Protein AF-A0A420NSV6-F1 (afdb_monomer_lite)

Structure (mmCIF, N/CA/C/O backbone):
data_AF-A0A420NSV6-F1
#
_entry.id   AF-A0A420NSV6-F1
#
loop_
_atom_site.group_PDB
_atom_site.id
_atom_site.type_symbol
_atom_site.label_atom_id
_atom_site.label_alt_id
_atom_site.label_comp_id
_atom_site.label_asym_id
_atom_site.label_entity_id
_atom_site.label_seq_id
_atom_site.pdbx_PDB_ins_code
_atom_site.Cartn_x
_atom_site.Cartn_y
_atom_site.Cartn_z
_atom_site.occupancy
_atom_site.B_iso_or_equiv
_atom_site.auth_seq_id
_atom_site.auth_comp_id
_atom_site.auth_asym_id
_atom_site.auth_atom_id
_atom_site.pdbx_PDB_model_num
ATOM 1 N N . MET A 1 1 ? -1.826 19.931 16.696 1.00 41.53 1 MET A N 1
ATOM 2 C CA . MET A 1 1 ? -0.930 18.861 16.214 1.00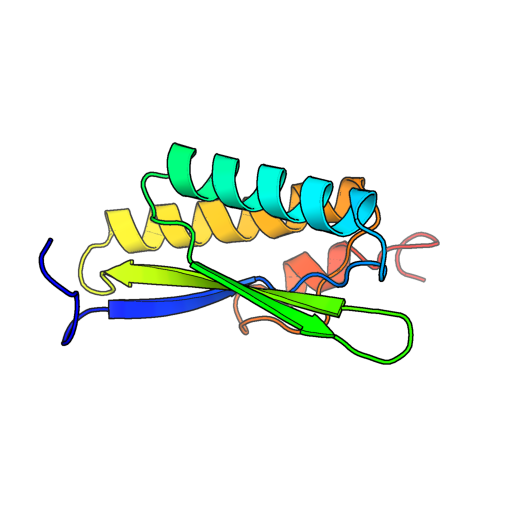 41.53 1 MET A CA 1
ATOM 3 C C . MET A 1 1 ? -0.369 18.138 17.433 1.00 41.53 1 MET A C 1
ATOM 5 O O . MET A 1 1 ? 0.708 18.466 17.910 1.00 41.53 1 MET A O 1
ATOM 9 N N . GLY A 1 2 ? -1.189 17.282 18.049 1.00 44.56 2 GLY A N 1
ATOM 10 C CA . GLY A 1 2 ? -0.811 16.526 19.243 1.00 44.56 2 GLY A CA 1
ATOM 11 C C . GLY A 1 2 ? -0.264 15.184 18.797 1.00 44.56 2 GLY A C 1
ATOM 12 O O . GLY A 1 2 ? -1.002 14.384 18.234 1.00 44.56 2 GLY A O 1
ATOM 13 N N . ILE A 1 3 ? 1.033 14.973 18.981 1.00 49.28 3 ILE A N 1
ATOM 14 C CA . ILE A 1 3 ? 1.672 13.695 18.687 1.00 49.28 3 ILE A CA 1
ATOM 15 C C . ILE A 1 3 ? 1.016 12.644 19.589 1.00 49.28 3 ILE A C 1
ATOM 17 O O . ILE A 1 3 ? 0.998 12.795 20.810 1.00 49.28 3 ILE A O 1
ATOM 21 N N . LEU A 1 4 ? 0.489 11.592 18.963 1.00 54.56 4 LEU A N 1
ATOM 22 C CA . LEU A 1 4 ? -0.123 10.379 19.522 1.00 54.56 4 LEU A CA 1
ATOM 23 C C . LEU A 1 4 ? 0.830 9.554 20.424 1.00 54.56 4 LEU A C 1
ATOM 25 O O . LEU A 1 4 ? 0.748 8.333 20.449 1.00 54.56 4 LEU A O 1
ATOM 29 N N . ALA A 1 5 ? 1.774 10.164 21.143 1.00 58.56 5 ALA A N 1
ATOM 30 C CA . ALA A 1 5 ? 2.967 9.485 21.655 1.00 58.56 5 ALA A CA 1
ATOM 31 C C . ALA A 1 5 ? 2.697 8.293 22.603 1.00 58.56 5 ALA A C 1
ATOM 33 O O . ALA A 1 5 ? 3.545 7.412 22.694 1.00 58.56 5 ALA A O 1
ATOM 34 N N . SER A 1 6 ? 1.541 8.219 23.278 1.00 68.88 6 SER A N 1
ATOM 35 C CA . SER A 1 6 ? 1.175 7.084 24.150 1.00 68.88 6 SER A CA 1
ATOM 36 C C . SER A 1 6 ? 0.101 6.137 23.583 1.00 68.88 6 SER A C 1
ATOM 38 O O . SER A 1 6 ? -0.037 5.008 24.058 1.00 68.88 6 SER A O 1
ATOM 40 N N . GLN A 1 7 ? -0.661 6.571 22.574 1.00 85.12 7 GLN A N 1
ATOM 41 C CA . GLN A 1 7 ? -1.835 5.853 22.038 1.00 85.12 7 GLN A CA 1
ATOM 42 C C . GLN A 1 7 ? -1.704 5.512 20.546 1.00 85.12 7 GLN A C 1
ATOM 44 O O . GLN A 1 7 ? -2.522 4.777 19.995 1.00 85.12 7 GLN A O 1
ATOM 49 N N . GLY A 1 8 ? -0.674 6.031 19.884 1.00 90.06 8 GLY A N 1
ATOM 50 C CA . GLY A 1 8 ? -0.379 5.754 18.490 1.00 90.06 8 GLY A CA 1
ATOM 51 C C . GLY A 1 8 ? 0.085 4.316 18.303 1.00 90.06 8 GLY A C 1
ATOM 52 O O . GLY A 1 8 ? 1.000 3.850 18.981 1.00 90.06 8 GLY A O 1
ATOM 53 N N . ALA A 1 9 ? -0.535 3.626 17.357 1.00 94.88 9 ALA A N 1
ATOM 54 C CA . ALA A 1 9 ? -0.046 2.378 16.791 1.00 94.88 9 ALA A CA 1
ATOM 55 C C . ALA A 1 9 ? 0.271 2.590 15.309 1.00 94.88 9 ALA A C 1
ATOM 57 O O . ALA A 1 9 ? -0.164 3.576 14.713 1.00 94.88 9 ALA A O 1
ATOM 58 N N . HIS A 1 10 ? 1.040 1.674 14.721 1.00 95.31 10 HIS A N 1
ATOM 59 C CA . HIS A 1 10 ? 1.375 1.724 13.303 1.00 95.31 10 HIS A CA 1
ATOM 60 C C . HIS A 1 10 ? 1.062 0.404 12.601 1.00 95.31 10 HIS A C 1
ATOM 62 O O . HIS A 1 10 ? 1.223 -0.677 13.168 1.00 95.31 10 HIS A O 1
ATOM 68 N N . LEU A 1 11 ? 0.649 0.516 11.343 1.00 96.12 11 LEU A N 1
ATOM 69 C CA . LEU A 1 11 ? 0.537 -0.570 10.379 1.00 96.12 11 LEU A CA 1
ATOM 70 C C . LEU A 1 11 ? 1.373 -0.209 9.152 1.00 96.12 11 LEU A C 1
ATOM 72 O O . LEU A 1 11 ? 1.363 0.938 8.705 1.00 96.12 11 LEU A O 1
ATOM 76 N N . PHE A 1 12 ? 2.095 -1.187 8.611 1.00 97.81 12 PHE A N 1
ATOM 77 C CA . PHE A 1 12 ? 2.889 -0.986 7.404 1.00 97.81 12 PHE A CA 1
ATOM 78 C C . PHE A 1 12 ? 2.178 -1.557 6.187 1.00 97.81 12 PHE A C 1
ATOM 80 O O . PHE A 1 12 ? 1.843 -2.740 6.160 1.00 97.81 12 PHE A O 1
ATOM 87 N N . PHE A 1 13 ? 2.042 -0.724 5.161 1.00 98.06 13 PHE A N 1
ATOM 88 C CA . PHE A 1 13 ? 1.768 -1.143 3.793 1.00 98.06 13 PHE A CA 1
ATOM 89 C C . PHE A 1 13 ? 3.077 -1.026 2.998 1.00 98.06 13 PHE A C 1
ATOM 91 O O . PHE A 1 13 ? 3.709 0.028 3.032 1.00 98.06 13 PHE A O 1
ATOM 98 N N . SER A 1 14 ? 3.546 -2.118 2.383 1.00 97.94 14 SER A N 1
ATOM 99 C CA . SER A 1 14 ? 4.930 -2.224 1.876 1.00 97.94 14 SER A CA 1
ATOM 100 C C . SER A 1 14 ? 5.030 -2.773 0.441 1.00 97.94 14 SER A C 1
ATOM 102 O O . SER A 1 14 ? 5.628 -3.842 0.250 1.00 97.94 14 SER A O 1
ATOM 104 N N . PRO A 1 15 ? 4.446 -2.097 -0.568 1.00 98.31 15 PRO A N 1
AT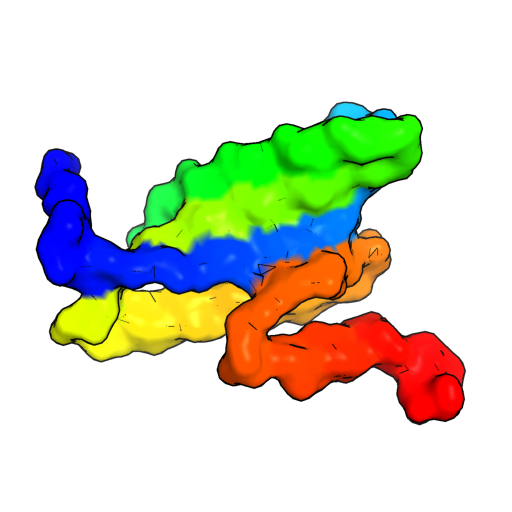OM 105 C CA . PRO A 1 15 ? 4.557 -2.509 -1.962 1.00 98.31 15 PRO A CA 1
ATOM 106 C C . PRO A 1 15 ? 5.987 -2.353 -2.489 1.00 98.31 15 PRO A C 1
ATOM 108 O O . PRO A 1 15 ? 6.768 -1.504 -2.045 1.00 98.31 15 PRO A O 1
ATOM 111 N N . ILE A 1 16 ? 6.317 -3.164 -3.490 1.00 98.50 16 ILE A N 1
ATOM 112 C CA . ILE A 1 16 ? 7.551 -3.026 -4.263 1.00 98.50 16 ILE A CA 1
ATOM 113 C C . ILE A 1 16 ? 7.323 -2.092 -5.456 1.00 98.50 16 ILE A C 1
ATOM 115 O O . ILE A 1 16 ? 6.355 -2.232 -6.204 1.00 98.50 16 ILE A O 1
ATOM 119 N N . ALA A 1 17 ? 8.243 -1.152 -5.662 1.00 98.38 17 ALA A N 1
ATOM 120 C CA . ALA A 1 17 ? 8.287 -0.252 -6.811 1.00 98.38 17 ALA A CA 1
ATOM 121 C C . ALA A 1 17 ? 9.521 -0.527 -7.682 1.00 98.38 17 ALA A C 1
ATOM 123 O O . ALA A 1 17 ? 10.559 -0.987 -7.200 1.00 98.38 17 ALA A O 1
ATOM 124 N N . LYS A 1 18 ? 9.448 -0.201 -8.976 1.00 98.31 18 LYS A N 1
ATOM 125 C CA . LYS A 1 18 ? 10.647 -0.149 -9.830 1.00 98.31 18 LYS A CA 1
ATOM 126 C C . LYS A 1 18 ? 11.479 1.086 -9.486 1.00 98.31 18 LYS A C 1
ATOM 128 O O . LYS A 1 18 ? 10.936 2.086 -9.028 1.00 98.31 18 LYS A O 1
ATOM 133 N N . ILE A 1 19 ? 12.780 1.058 -9.784 1.00 98.12 19 ILE A N 1
ATOM 134 C CA . ILE A 1 19 ? 13.669 2.229 -9.640 1.00 98.12 19 ILE A CA 1
ATOM 135 C C . ILE A 1 19 ? 13.476 3.182 -10.829 1.00 98.12 19 ILE A C 1
ATOM 137 O O . ILE A 1 19 ? 14.357 3.359 -11.669 1.00 98.12 19 ILE A O 1
ATOM 141 N N . THR A 1 20 ? 12.284 3.761 -10.936 1.00 98.31 20 THR A N 1
ATOM 142 C CA . THR A 1 20 ? 11.938 4.788 -11.923 1.00 98.31 20 THR A CA 1
ATOM 143 C C . THR A 1 20 ? 11.150 5.896 -11.230 1.00 98.31 20 THR A C 1
ATOM 145 O O . THR A 1 20 ? 10.441 5.652 -10.252 1.00 98.31 20 THR A O 1
ATOM 148 N N . GLY A 1 21 ? 11.276 7.129 -11.729 1.00 98.31 21 GLY A N 1
ATOM 149 C CA . GLY A 1 21 ? 10.502 8.255 -11.203 1.00 98.31 21 GLY A CA 1
ATOM 150 C C . GLY A 1 21 ? 8.998 8.055 -11.392 1.00 98.31 21 GLY A C 1
ATOM 151 O O . GLY A 1 21 ? 8.231 8.315 -10.470 1.00 98.31 21 GLY A O 1
ATOM 152 N N . ASP A 1 22 ? 8.589 7.527 -12.546 1.00 98.38 22 ASP A N 1
ATOM 153 C CA . ASP A 1 22 ? 7.177 7.328 -12.878 1.00 98.38 22 ASP A CA 1
ATOM 154 C C . ASP A 1 22 ? 6.506 6.294 -11.964 1.00 98.38 22 ASP A C 1
ATOM 156 O O . ASP A 1 22 ? 5.438 6.576 -11.419 1.00 98.38 22 ASP A O 1
ATOM 160 N N . ASP A 1 23 ? 7.133 5.131 -11.727 1.00 98.12 23 ASP A N 1
ATOM 161 C CA . ASP A 1 23 ? 6.576 4.117 -10.818 1.00 98.12 23 ASP A CA 1
ATOM 162 C C . ASP A 1 23 ? 6.555 4.629 -9.365 1.00 98.12 23 ASP A C 1
ATOM 164 O O . ASP A 1 23 ? 5.558 4.444 -8.662 1.00 98.12 23 ASP A O 1
ATOM 168 N N . ALA A 1 24 ? 7.611 5.324 -8.920 1.00 98.38 24 ALA A N 1
ATOM 169 C CA . ALA A 1 24 ? 7.673 5.900 -7.576 1.00 98.38 24 ALA A CA 1
ATOM 170 C C . ALA A 1 24 ? 6.569 6.944 -7.349 1.00 98.38 24 ALA A C 1
ATOM 172 O O . ALA A 1 24 ? 5.848 6.883 -6.352 1.00 98.38 24 ALA A O 1
ATOM 173 N N . MET A 1 25 ? 6.400 7.876 -8.292 1.00 98.56 25 MET A N 1
ATOM 174 C CA . MET A 1 25 ? 5.382 8.923 -8.211 1.00 98.56 25 MET A CA 1
ATOM 175 C C . MET A 1 25 ? 3.970 8.353 -8.322 1.00 98.56 25 MET A C 1
ATOM 177 O O . MET A 1 25 ? 3.071 8.819 -7.623 1.00 98.56 25 MET A O 1
ATOM 181 N N . ALA A 1 26 ? 3.756 7.335 -9.159 1.00 98.31 26 ALA A N 1
ATOM 182 C CA . ALA A 1 26 ? 2.456 6.686 -9.284 1.00 98.31 26 ALA A CA 1
ATOM 183 C C . ALA A 1 26 ? 2.039 5.985 -7.981 1.00 98.31 26 ALA A C 1
ATOM 185 O O . ALA A 1 26 ? 0.888 6.132 -7.560 1.00 98.31 26 ALA A O 1
ATOM 186 N N . GLN A 1 27 ? 2.964 5.277 -7.320 1.00 98.44 27 GLN A N 1
ATOM 187 C CA . GLN A 1 27 ? 2.694 4.675 -6.013 1.00 98.44 27 GLN A CA 1
ATOM 188 C C . GLN A 1 27 ? 2.500 5.730 -4.924 1.00 98.44 27 GLN A C 1
ATOM 190 O O . GLN A 1 27 ? 1.528 5.641 -4.181 1.00 98.44 27 GLN A O 1
ATOM 195 N N . TYR A 1 28 ? 3.376 6.737 -4.851 1.00 98.56 28 TYR A N 1
ATOM 196 C CA . TYR A 1 28 ? 3.274 7.832 -3.882 1.00 98.56 28 TYR A CA 1
ATOM 197 C C . TYR A 1 28 ? 1.934 8.568 -3.975 1.00 98.56 28 TYR A C 1
ATOM 199 O O . TYR A 1 28 ? 1.266 8.761 -2.965 1.00 98.56 28 TYR A O 1
ATOM 207 N N . ASN A 1 29 ? 1.515 8.959 -5.182 1.00 98.50 29 ASN A N 1
ATOM 208 C CA . ASN A 1 29 ? 0.270 9.701 -5.368 1.00 98.50 29 ASN A CA 1
ATOM 209 C C . ASN A 1 29 ? -0.950 8.863 -4.966 1.00 98.50 29 ASN A C 1
ATOM 211 O O . ASN A 1 29 ? -1.853 9.383 -4.318 1.00 98.50 29 ASN A O 1
ATOM 215 N N . LEU A 1 30 ? -0.980 7.569 -5.314 1.00 98.31 30 LEU A N 1
ATOM 216 C CA . LEU A 1 30 ? -2.079 6.687 -4.910 1.00 98.31 30 LEU A CA 1
ATOM 217 C C . LEU A 1 30 ? -2.150 6.556 -3.389 1.00 98.31 30 LEU A C 1
ATOM 219 O O . LEU A 1 30 ? -3.213 6.775 -2.810 1.00 98.31 30 LEU A O 1
ATOM 223 N N . THR A 1 31 ? -1.036 6.201 -2.746 1.00 98.19 31 THR A N 1
ATOM 224 C CA . THR A 1 31 ? -1.027 5.934 -1.303 1.00 98.19 31 THR A CA 1
ATOM 225 C C . THR A 1 31 ? -1.317 7.200 -0.514 1.00 98.19 31 THR A C 1
ATOM 227 O O . THR A 1 31 ? -2.116 7.165 0.419 1.00 98.19 31 THR A O 1
ATOM 230 N N . ARG A 1 32 ? -0.754 8.338 -0.930 1.00 98.31 32 ARG A N 1
ATOM 231 C CA . ARG A 1 32 ? -1.038 9.641 -0.333 1.00 98.31 32 ARG A CA 1
ATOM 232 C C . ARG A 1 32 ? -2.512 10.017 -0.439 1.00 98.31 32 ARG A C 1
ATOM 234 O O . ARG A 1 32 ? -3.107 10.330 0.586 1.00 98.31 32 ARG A O 1
ATOM 241 N N . ASN A 1 33 ? -3.097 9.957 -1.637 1.00 98.38 33 ASN A N 1
ATOM 242 C CA . ASN A 1 33 ? -4.497 10.337 -1.836 1.00 98.38 33 ASN A CA 1
ATOM 243 C C . ASN A 1 33 ? -5.429 9.477 -0.976 1.00 98.38 33 ASN A C 1
ATOM 245 O O . ASN A 1 33 ? -6.313 10.010 -0.317 1.00 98.38 33 ASN A O 1
ATOM 249 N N . ARG A 1 34 ? -5.191 8.160 -0.914 1.00 98.25 34 ARG A N 1
ATOM 250 C CA . ARG A 1 34 ? -5.993 7.248 -0.086 1.00 98.25 34 ARG A CA 1
ATOM 251 C C . ARG A 1 34 ? -5.837 7.512 1.409 1.00 98.25 34 ARG A C 1
ATOM 253 O O . ARG A 1 34 ? -6.834 7.480 2.125 1.00 98.25 34 ARG A O 1
ATOM 260 N N . CYS A 1 35 ? -4.624 7.806 1.883 1.00 98.19 35 CYS A N 1
ATOM 261 C CA . CYS A 1 35 ? -4.418 8.221 3.271 1.00 98.19 35 CYS A CA 1
ATOM 262 C C . CYS A 1 35 ? -5.202 9.502 3.590 1.00 98.19 35 CYS A C 1
ATOM 264 O O . CYS A 1 35 ? -5.955 9.522 4.563 1.00 98.19 35 CYS A O 1
ATOM 266 N N . GLU A 1 36 ? -5.077 10.536 2.752 1.00 97.62 36 GLU A N 1
ATOM 267 C CA . GLU A 1 36 ? -5.739 11.830 2.955 1.00 97.62 36 GLU A CA 1
ATOM 268 C C . GLU A 1 36 ? -7.275 11.708 2.889 1.00 97.62 36 GLU A C 1
ATOM 270 O O . GLU A 1 36 ? -7.967 12.232 3.763 1.00 97.62 36 GLU A O 1
ATOM 275 N N . GLU A 1 37 ? -7.821 10.954 1.927 1.00 97.88 37 GLU A N 1
ATOM 276 C CA . GLU A 1 37 ? -9.259 10.646 1.812 1.00 97.88 37 GLU A CA 1
ATOM 277 C C . GLU A 1 37 ? -9.799 9.917 3.048 1.00 97.88 37 GLU A C 1
ATOM 279 O O . GLU A 1 37 ? -10.912 10.180 3.506 1.00 97.88 37 GLU A O 1
ATOM 284 N N . ALA A 1 38 ? -8.997 9.015 3.616 1.00 97.00 38 ALA A N 1
ATOM 285 C CA . ALA A 1 38 ? -9.332 8.301 4.836 1.00 97.00 38 ALA A CA 1
ATOM 286 C C . ALA A 1 38 ? -9.077 9.127 6.105 1.00 97.00 38 ALA A C 1
ATOM 288 O O . ALA A 1 38 ? -9.366 8.628 7.189 1.00 97.00 38 ALA A O 1
ATOM 289 N N . GLY A 1 39 ? -8.575 10.364 6.005 1.00 97.00 39 GLY A N 1
ATOM 290 C CA . GLY A 1 39 ? -8.322 11.262 7.134 1.00 97.00 39 GLY A CA 1
ATOM 291 C C . GLY A 1 39 ? -7.062 10.932 7.939 1.00 97.00 39 GLY A C 1
ATOM 292 O O . GLY A 1 39 ? -7.044 11.170 9.148 1.00 97.00 39 GLY A O 1
ATOM 293 N N . PHE A 1 40 ? -6.042 10.357 7.299 1.00 97.38 40 PHE A N 1
ATOM 294 C CA . PHE A 1 40 ? -4.727 10.079 7.878 1.00 97.38 40 PHE A CA 1
ATOM 295 C C . PHE A 1 40 ? -3.634 10.883 7.171 1.00 97.38 40 PHE A C 1
ATOM 297 O O . PHE A 1 40 ? -3.677 11.093 5.959 1.00 97.38 40 PHE A O 1
ATOM 304 N N . ASP A 1 41 ? -2.609 11.281 7.922 1.00 96.62 41 ASP A N 1
ATOM 305 C CA . ASP A 1 41 ? -1.406 11.867 7.339 1.00 96.62 41 ASP A CA 1
ATOM 306 C C . ASP A 1 41 ? -0.624 10.803 6.555 1.00 96.62 41 ASP A C 1
ATOM 308 O O . ASP A 1 41 ? -0.420 9.679 7.024 1.00 96.62 41 ASP A O 1
ATOM 312 N N . PHE A 1 42 ? -0.136 11.159 5.366 1.00 97.75 42 PHE A N 1
ATOM 313 C CA . PHE A 1 42 ? 0.792 10.300 4.640 1.00 97.75 42 PHE A CA 1
ATOM 314 C C . PHE A 1 42 ? 2.186 10.357 5.278 1.00 97.75 42 PHE A C 1
ATOM 316 O O . PHE A 1 42 ? 2.820 11.413 5.330 1.00 97.75 42 PHE A O 1
ATOM 323 N N . ILE A 1 43 ? 2.694 9.200 5.697 1.00 97.69 43 ILE A N 1
ATOM 324 C CA . ILE A 1 43 ? 4.073 9.014 6.148 1.00 97.69 43 ILE A CA 1
ATOM 325 C C . ILE A 1 43 ? 4.636 7.823 5.382 1.00 97.69 43 ILE A C 1
ATOM 327 O O . ILE A 1 43 ? 4.056 6.739 5.409 1.00 97.69 43 ILE A O 1
ATOM 331 N N . GLY A 1 44 ? 5.774 7.994 4.714 1.00 97.00 44 GLY A N 1
ATOM 332 C CA . GLY A 1 44 ? 6.386 6.890 3.990 1.00 97.00 44 GLY A CA 1
ATOM 333 C C . GLY A 1 44 ? 7.838 7.123 3.605 1.00 97.00 44 GLY A C 1
ATOM 334 O O . GLY A 1 44 ? 8.325 8.253 3.604 1.00 97.00 44 GLY A O 1
ATOM 335 N N . THR A 1 45 ? 8.510 6.025 3.272 1.00 98.44 45 THR A N 1
ATOM 336 C CA . THR A 1 45 ? 9.920 5.986 2.872 1.00 98.44 45 THR A CA 1
ATOM 337 C C . THR A 1 45 ? 10.095 5.022 1.707 1.00 98.44 45 THR A C 1
ATOM 339 O O . THR A 1 45 ? 9.528 3.933 1.716 1.00 98.44 45 THR A O 1
ATOM 342 N N . PHE A 1 46 ? 10.937 5.382 0.741 1.00 98.56 46 PHE A N 1
ATOM 343 C CA . PHE A 1 46 ? 11.464 4.433 -0.238 1.00 98.56 46 PHE A CA 1
ATOM 344 C C . PHE A 1 46 ? 12.833 3.930 0.226 1.00 98.56 46 PHE A C 1
ATOM 346 O O . PHE A 1 46 ? 13.753 4.722 0.433 1.00 98.56 46 PHE A O 1
ATOM 353 N N . VAL A 1 47 ? 12.976 2.616 0.381 1.00 98.56 47 VAL A N 1
ATOM 354 C CA . VAL A 1 47 ? 14.266 1.960 0.619 1.00 98.56 47 VAL A CA 1
ATOM 355 C C . VAL A 1 47 ? 14.768 1.431 -0.715 1.00 98.56 47 VAL A C 1
ATOM 357 O O . VAL A 1 47 ? 14.172 0.522 -1.287 1.00 98.56 47 VAL A O 1
ATOM 360 N N . VAL A 1 48 ? 15.836 2.036 -1.231 1.00 98.44 48 VAL A N 1
ATOM 361 C CA . VAL A 1 48 ? 16.334 1.778 -2.587 1.00 98.44 48 VAL A CA 1
ATOM 362 C C . VAL A 1 48 ? 17.266 0.569 -2.588 1.00 98.44 48 VAL A C 1
ATOM 364 O O . VAL A 1 48 ? 18.357 0.617 -2.018 1.00 98.44 48 VAL A O 1
ATOM 367 N N . GLY A 1 49 ? 16.829 -0.510 -3.234 1.00 97.94 49 GLY A N 1
ATOM 368 C CA . GLY A 1 49 ? 17.652 -1.671 -3.543 1.00 97.94 49 GLY A CA 1
ATOM 369 C C . GLY A 1 49 ? 18.406 -1.512 -4.866 1.00 97.94 49 GLY A C 1
ATOM 370 O O . GLY A 1 49 ? 18.561 -0.419 -5.406 1.00 97.94 49 GLY A O 1
ATOM 371 N N . MET A 1 50 ? 18.881 -2.628 -5.425 1.00 97.88 50 MET A N 1
ATOM 372 C CA . MET A 1 50 ? 19.647 -2.608 -6.684 1.00 97.88 50 MET A CA 1
ATOM 373 C C . MET A 1 50 ? 18.771 -2.402 -7.925 1.00 97.88 50 MET A C 1
ATOM 375 O O . MET A 1 50 ? 19.217 -1.814 -8.908 1.00 97.88 50 MET A O 1
ATOM 379 N N . ARG A 1 51 ? 17.556 -2.966 -7.924 1.00 98.12 51 ARG A N 1
ATOM 380 C CA . ARG A 1 51 ? 16.622 -2.963 -9.072 1.00 98.12 51 ARG A CA 1
ATOM 381 C C . ARG A 1 51 ? 15.166 -2.715 -8.674 1.00 98.12 51 ARG A C 1
ATOM 383 O O . ARG A 1 51 ? 14.290 -2.708 -9.533 1.00 98.12 51 ARG A O 1
ATOM 390 N N . GLU A 1 52 ? 14.922 -2.511 -7.390 1.00 98.44 52 GLU A N 1
ATOM 391 C CA . GLU A 1 52 ? 13.608 -2.278 -6.809 1.00 98.44 52 GLU A CA 1
ATOM 392 C C . GLU A 1 52 ? 13.715 -1.257 -5.674 1.00 98.44 52 GLU A C 1
ATOM 394 O O . GLU A 1 52 ? 14.816 -0.928 -5.226 1.00 98.44 52 GLU A O 1
ATOM 399 N N . MET A 1 53 ? 12.575 -0.734 -5.244 1.00 98.69 53 MET A N 1
ATOM 400 C CA . MET A 1 53 ? 12.463 0.023 -4.008 1.00 98.69 53 MET A CA 1
ATOM 401 C C . MET A 1 53 ? 11.342 -0.566 -3.165 1.00 98.69 53 MET A C 1
ATOM 403 O O . MET A 1 53 ? 10.230 -0.757 -3.661 1.00 98.69 53 MET A O 1
ATOM 407 N N . HIS A 1 54 ? 11.598 -0.756 -1.876 1.00 98.69 54 HIS A N 1
ATOM 408 C CA . HIS A 1 54 ? 10.530 -1.010 -0.918 1.00 98.69 54 HIS A CA 1
ATOM 409 C C . HIS A 1 54 ? 9.894 0.328 -0.556 1.00 98.69 54 HIS A C 1
ATOM 411 O O . HIS A 1 54 ? 10.543 1.178 0.058 1.00 98.69 54 HIS A O 1
ATOM 417 N N . HIS A 1 55 ? 8.636 0.524 -0.930 1.00 98.62 55 HIS A N 1
ATOM 418 C CA . HIS A 1 55 ? 7.871 1.702 -0.549 1.00 98.62 55 HIS A CA 1
ATOM 419 C C . HIS A 1 55 ? 7.122 1.398 0.745 1.00 98.62 55 HIS A C 1
ATOM 421 O O . HIS A 1 55 ? 6.094 0.737 0.740 1.00 98.62 55 HIS A O 1
ATOM 427 N N . ILE A 1 56 ? 7.661 1.843 1.873 1.00 98.44 56 ILE A N 1
ATOM 428 C CA . ILE A 1 56 ? 7.101 1.568 3.195 1.00 98.44 56 ILE A CA 1
ATOM 429 C C . ILE A 1 56 ? 6.212 2.742 3.586 1.00 98.44 56 ILE A C 1
ATOM 431 O O . ILE A 1 56 ? 6.717 3.805 3.947 1.00 98.44 56 ILE A O 1
ATOM 435 N N . VAL A 1 57 ? 4.897 2.545 3.533 1.00 98.25 57 VAL A N 1
ATOM 436 C CA . VAL A 1 57 ? 3.894 3.490 4.033 1.00 98.25 57 VAL A CA 1
ATOM 437 C C . VAL A 1 57 ? 3.586 3.148 5.488 1.00 98.25 57 VAL A C 1
ATOM 439 O O . VAL A 1 57 ? 3.204 2.022 5.812 1.00 98.25 57 VAL A O 1
ATOM 442 N N . CYS A 1 58 ? 3.775 4.122 6.372 1.00 97.81 58 CYS A N 1
ATOM 443 C CA . CYS A 1 58 ? 3.547 4.010 7.805 1.00 97.81 58 CYS A CA 1
ATOM 444 C C . CYS A 1 58 ? 2.192 4.629 8.156 1.00 97.81 58 CYS A C 1
ATOM 446 O O . CYS A 1 58 ? 2.073 5.844 8.318 1.00 97.81 58 CYS A O 1
ATOM 448 N N . LEU A 1 59 ? 1.165 3.791 8.279 1.00 97.44 59 LEU A N 1
ATOM 449 C CA . LEU A 1 59 ? -0.153 4.225 8.715 1.00 97.44 59 LEU A CA 1
ATOM 450 C C . LEU A 1 59 ? -0.179 4.308 10.239 1.00 97.44 59 LEU A C 1
ATOM 452 O O . LEU A 1 59 ? -0.223 3.281 10.916 1.00 97.44 59 LEU A O 1
ATOM 456 N N . VAL A 1 60 ? -0.154 5.528 10.772 1.00 96.50 60 VAL A N 1
ATOM 457 C CA . VAL A 1 60 ? -0.248 5.786 12.212 1.00 96.50 60 VAL A CA 1
ATOM 458 C C . VAL A 1 60 ? -1.690 6.116 12.576 1.00 96.50 60 VAL A C 1
ATOM 460 O O . VAL A 1 60 ? -2.294 7.013 11.995 1.00 96.50 60 VAL A O 1
ATOM 463 N N . PHE A 1 61 ? -2.239 5.405 13.555 1.00 95.88 61 PHE A N 1
ATOM 464 C CA . PHE A 1 61 ? -3.624 5.559 13.995 1.00 95.88 61 PHE A CA 1
ATOM 465 C C . PHE A 1 61 ? -3.718 5.525 15.523 1.00 95.88 61 PHE A C 1
ATOM 467 O O . PHE A 1 61 ? -2.823 5.023 16.208 1.00 95.88 61 PHE A O 1
ATOM 474 N N . ASN A 1 62 ? -4.801 6.070 16.077 1.00 95.56 62 ASN A N 1
ATOM 475 C CA . ASN A 1 62 ? -5.094 5.952 17.502 1.00 95.56 62 ASN A CA 1
ATOM 476 C C . ASN A 1 62 ? -5.708 4.573 17.780 1.00 95.56 62 ASN A C 1
ATOM 478 O O . ASN A 1 62 ? -6.787 4.279 17.267 1.00 95.56 62 ASN A O 1
ATOM 482 N N . ARG A 1 63 ? -5.031 3.745 18.585 1.00 94.88 63 ARG A N 1
ATOM 483 C CA . ARG A 1 63 ? -5.486 2.384 18.923 1.00 94.88 63 ARG A CA 1
ATOM 484 C C . ARG A 1 63 ? -6.600 2.337 19.976 1.00 94.88 63 ARG A C 1
ATOM 486 O O . ARG A 1 63 ? -7.165 1.276 20.204 1.00 94.88 63 ARG A O 1
ATOM 493 N N . GLU A 1 64 ? -6.854 3.447 20.670 1.00 95.69 64 GLU A N 1
ATOM 494 C CA . GLU A 1 64 ? -7.917 3.570 21.684 1.00 95.69 64 GLU A CA 1
ATOM 495 C C . GLU A 1 64 ? -9.212 4.154 21.100 1.00 95.69 64 GLU A C 1
ATOM 497 O O . GLU A 1 64 ? -10.238 4.179 21.774 1.00 95.69 64 GLU A O 1
ATOM 502 N N . ASP A 1 65 ? -9.175 4.595 19.841 1.00 95.94 65 ASP A N 1
ATOM 503 C CA . ASP A 1 65 ? -10.337 5.049 19.085 1.00 95.94 65 ASP A CA 1
ATOM 504 C C . ASP A 1 65 ? -10.757 3.964 18.081 1.00 95.94 65 ASP A C 1
ATOM 506 O O . ASP A 1 65 ? -10.030 3.637 17.137 1.00 95.94 65 ASP A O 1
ATOM 510 N N . GLU A 1 66 ? -11.940 3.392 18.303 1.00 97.12 66 GLU A N 1
ATOM 511 C CA . GLU A 1 66 ? -12.507 2.317 17.486 1.00 97.12 66 GLU A CA 1
ATOM 512 C C . GLU A 1 66 ? -12.763 2.760 16.038 1.00 97.12 66 GLU A C 1
ATOM 514 O O . GLU A 1 66 ? -12.529 1.986 15.106 1.00 97.12 66 GLU A O 1
ATOM 519 N N . ASP A 1 67 ? -13.170 4.016 15.820 1.00 97.12 67 ASP A N 1
ATOM 520 C CA . ASP A 1 67 ? -13.378 4.550 14.473 1.00 97.12 67 ASP A CA 1
ATOM 521 C C . ASP A 1 67 ? -12.052 4.679 13.720 1.00 97.12 67 ASP A C 1
ATOM 523 O O . ASP A 1 67 ? -11.932 4.231 12.578 1.00 97.12 67 ASP A O 1
ATOM 527 N N . SER A 1 68 ? -11.034 5.224 14.388 1.00 96.81 68 SER A N 1
ATOM 528 C CA . SER A 1 68 ? -9.664 5.306 13.877 1.00 96.81 68 SER A CA 1
ATOM 529 C C . SER A 1 68 ? -9.117 3.922 13.507 1.00 96.81 68 SER A C 1
ATOM 531 O O . SER A 1 68 ? -8.614 3.743 12.397 1.00 96.81 68 SER A O 1
ATOM 533 N N . CYS A 1 69 ? -9.284 2.916 14.373 1.00 97.00 69 CYS A N 1
ATOM 534 C CA . CYS A 1 69 ? -8.899 1.532 14.075 1.00 97.00 69 CYS A CA 1
ATOM 535 C C . CYS A 1 69 ? -9.625 0.985 12.838 1.00 97.00 69 CYS A C 1
ATOM 537 O O . CYS A 1 69 ? -9.000 0.411 11.944 1.00 97.00 69 CYS A O 1
ATOM 539 N N . ARG A 1 70 ? -10.947 1.179 12.767 1.00 97.88 70 ARG A N 1
ATOM 540 C CA . ARG A 1 70 ? -11.781 0.695 11.663 1.00 97.88 70 ARG A CA 1
ATOM 541 C C . ARG A 1 70 ? -11.395 1.345 10.335 1.00 97.88 70 ARG A C 1
ATOM 543 O O . ARG A 1 70 ? -11.232 0.632 9.346 1.00 97.88 70 ARG A O 1
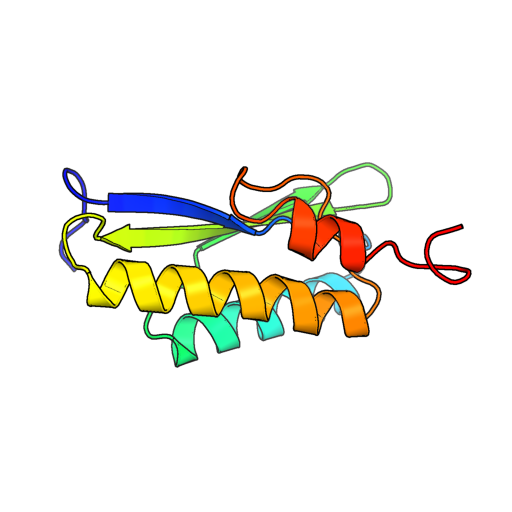ATOM 550 N N . ARG A 1 71 ? -11.216 2.670 10.304 1.00 98.00 71 ARG A N 1
ATOM 551 C CA . ARG A 1 71 ? -10.770 3.399 9.105 1.00 98.00 71 ARG A CA 1
ATOM 552 C C . ARG A 1 71 ? -9.365 2.981 8.685 1.00 98.00 71 ARG A C 1
ATOM 554 O O . ARG A 1 71 ? -9.134 2.804 7.494 1.00 98.00 71 ARG A O 1
ATOM 561 N N . ALA A 1 72 ? -8.451 2.773 9.635 1.00 98.00 72 ALA A N 1
ATOM 562 C CA . ALA A 1 72 ? -7.096 2.321 9.334 1.00 98.00 72 ALA A CA 1
ATOM 563 C C . ALA A 1 72 ? -7.087 0.918 8.704 1.00 98.00 72 ALA A C 1
ATOM 565 O O . ALA A 1 72 ? -6.390 0.688 7.717 1.00 98.00 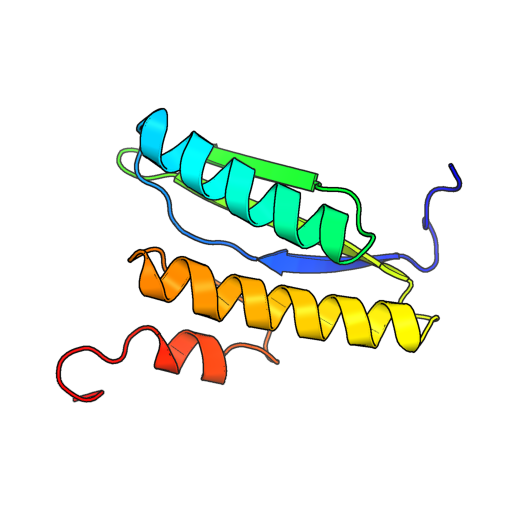72 ALA A O 1
ATOM 566 N N . TYR A 1 73 ? -7.906 0.001 9.228 1.00 97.81 73 TYR A N 1
ATOM 567 C CA . TYR A 1 73 ? -8.065 -1.336 8.656 1.00 97.81 73 TYR A CA 1
ATOM 568 C C . TYR A 1 73 ? -8.681 -1.296 7.246 1.00 97.81 73 TYR A C 1
ATOM 570 O O . TYR A 1 73 ? -8.167 -1.916 6.320 1.00 97.81 73 TYR A O 1
ATOM 578 N N . GLN A 1 74 ? -9.741 -0.509 7.045 1.00 98.19 74 GLN A N 1
ATOM 579 C CA . GLN A 1 74 ? -10.360 -0.336 5.724 1.00 98.19 74 GLN A CA 1
ATOM 580 C C . GLN A 1 74 ? -9.387 0.266 4.702 1.00 98.19 74 GLN A C 1
ATOM 582 O O . GLN A 1 74 ? -9.318 -0.191 3.558 1.00 98.19 74 GLN A O 1
ATOM 587 N N . LEU A 1 75 ? -8.613 1.269 5.123 1.00 98.31 75 LEU A N 1
ATOM 588 C CA . LEU A 1 75 ? -7.596 1.893 4.291 1.00 98.31 75 LEU A CA 1
ATOM 589 C C . LEU A 1 75 ? -6.529 0.879 3.875 1.00 98.31 75 LEU A C 1
ATOM 591 O O . LEU A 1 75 ? -6.235 0.785 2.689 1.00 98.31 75 LEU A O 1
ATOM 595 N N . ILE A 1 76 ? -5.965 0.103 4.806 1.00 97.81 76 ILE A N 1
ATOM 596 C CA . ILE A 1 76 ? -4.894 -0.835 4.445 1.00 97.81 76 ILE A CA 1
ATOM 597 C C . ILE A 1 76 ? -5.389 -1.963 3.529 1.00 97.81 76 ILE A C 1
ATOM 599 O O . ILE A 1 76 ? -4.670 -2.330 2.608 1.00 97.81 76 ILE A O 1
ATOM 603 N N . CYS A 1 77 ? -6.628 -2.442 3.694 1.00 97.88 77 CYS A N 1
ATOM 604 C CA . CYS A 1 77 ? -7.246 -3.368 2.740 1.00 97.88 77 CYS A CA 1
ATOM 605 C C . CYS A 1 77 ? -7.369 -2.744 1.339 1.00 97.88 77 CYS A C 1
ATOM 607 O O . CYS A 1 77 ? -7.036 -3.387 0.349 1.00 97.88 77 CYS A O 1
ATOM 609 N N . THR A 1 78 ? -7.774 -1.474 1.254 1.00 97.81 78 THR A N 1
ATOM 610 C CA . THR A 1 78 ? -7.878 -0.742 -0.024 1.00 97.81 78 THR A CA 1
ATOM 611 C C . THR A 1 78 ? -6.507 -0.554 -0.676 1.00 97.81 78 THR A C 1
ATOM 613 O O . THR A 1 78 ? -6.354 -0.691 -1.890 1.00 97.81 78 THR A O 1
ATOM 616 N N . LEU A 1 79 ? -5.493 -0.269 0.144 1.00 97.25 79 LEU A N 1
ATOM 617 C CA . LEU A 1 79 ? -4.109 -0.157 -0.293 1.00 97.25 79 LEU A CA 1
ATOM 618 C C . LEU A 1 79 ? -3.513 -1.498 -0.727 1.00 97.25 79 LEU A C 1
ATOM 620 O O . LEU A 1 79 ? -2.515 -1.464 -1.416 1.00 97.25 79 LEU A O 1
ATOM 624 N N . ILE A 1 80 ? -4.092 -2.651 -0.400 1.00 97.00 80 ILE A N 1
ATOM 625 C CA . ILE A 1 80 ? -3.660 -3.938 -0.969 1.00 97.00 80 ILE A CA 1
ATOM 626 C C . ILE A 1 80 ? -4.315 -4.153 -2.341 1.00 97.00 80 ILE A C 1
ATOM 628 O O . ILE A 1 80 ? -3.636 -4.444 -3.327 1.00 97.00 80 ILE A O 1
ATOM 632 N N . ASP A 1 81 ? -5.631 -3.951 -2.434 1.00 96.88 81 ASP A N 1
ATOM 633 C CA . ASP A 1 81 ? -6.390 -4.296 -3.640 1.00 96.88 81 ASP A CA 1
ATOM 634 C C . ASP A 1 81 ? -6.056 -3.400 -4.845 1.00 96.88 81 ASP A C 1
ATOM 636 O O . ASP A 1 81 ? -5.892 -3.893 -5.965 1.00 96.88 81 ASP A O 1
ATOM 640 N N . GLU A 1 82 ? -5.958 -2.079 -4.657 1.00 96.50 82 GLU A N 1
ATOM 641 C CA . GLU A 1 82 ? -5.729 -1.159 -5.783 1.00 96.50 82 GLU A CA 1
ATOM 642 C C . GLU A 1 82 ? -4.309 -1.260 -6.378 1.00 96.50 82 GLU A C 1
ATOM 644 O O . GLU A 1 82 ? -4.177 -1.282 -7.607 1.00 96.50 82 GLU A O 1
ATOM 649 N N . PRO A 1 83 ? -3.231 -1.334 -5.575 1.00 94.38 83 PRO A N 1
ATOM 650 C CA . PRO A 1 83 ? -1.875 -1.576 -6.068 1.00 94.38 83 PRO A CA 1
ATOM 651 C C . PRO A 1 83 ? -1.705 -2.933 -6.750 1.00 94.38 83 PRO A C 1
ATOM 653 O O . PRO A 1 83 ? -1.065 -2.988 -7.804 1.00 94.38 83 PRO A O 1
ATOM 656 N N . ALA A 1 84 ? -2.353 -3.989 -6.248 1.00 96.19 84 ALA A N 1
ATOM 657 C CA . ALA A 1 84 ? -2.332 -5.303 -6.888 1.00 96.19 84 ALA A CA 1
ATOM 658 C C . ALA A 1 84 ? -2.881 -5.258 -8.326 1.00 96.19 84 ALA A C 1
ATOM 660 O O . ALA A 1 84 ? -2.272 -5.814 -9.242 1.00 96.19 84 ALA A O 1
ATOM 661 N N . GLN A 1 85 ? -3.963 -4.506 -8.570 1.00 95.75 85 GLN A N 1
ATOM 662 C CA . GLN A 1 85 ? -4.519 -4.291 -9.920 1.00 95.75 85 GLN A CA 1
ATOM 663 C C . GLN A 1 85 ? -3.549 -3.572 -10.873 1.00 95.75 85 GLN A C 1
ATOM 665 O O . GLN A 1 85 ? -3.715 -3.626 -12.092 1.00 95.75 85 GLN A O 1
ATOM 670 N N . ARG A 1 86 ? -2.527 -2.900 -10.333 1.00 95.75 86 ARG A N 1
ATOM 671 C CA . ARG A 1 86 ? -1.478 -2.194 -11.082 1.00 95.75 86 ARG A CA 1
ATOM 672 C C . ARG A 1 86 ? -0.177 -2.997 -11.186 1.00 95.75 86 ARG A C 1
ATOM 674 O O . ARG A 1 86 ? 0.797 -2.501 -11.748 1.00 95.75 86 ARG A O 1
ATOM 681 N N . GLY A 1 87 ? -0.159 -4.232 -10.681 1.00 96.31 87 GLY A N 1
ATOM 682 C CA . GLY A 1 87 ? 1.013 -5.108 -10.689 1.00 96.31 87 GLY A CA 1
ATOM 683 C C . GLY A 1 87 ? 2.037 -4.793 -9.597 1.00 96.31 87 GLY A C 1
ATOM 684 O O . GLY A 1 87 ? 3.193 -5.203 -9.715 1.00 96.31 87 GLY A O 1
ATOM 685 N N . TRP A 1 88 ? 1.643 -4.062 -8.554 1.00 97.94 88 TRP A N 1
ATOM 686 C CA . TRP A 1 88 ? 2.470 -3.817 -7.376 1.00 97.94 88 TRP A CA 1
ATOM 687 C C . TRP A 1 88 ? 2.023 -4.751 -6.256 1.00 97.94 88 TRP A C 1
ATOM 689 O O . TRP A 1 88 ? 0.856 -4.739 -5.884 1.00 97.94 88 TRP A O 1
ATOM 699 N N . GLY A 1 89 ? 2.944 -5.572 -5.754 1.00 97.12 89 GLY A N 1
ATOM 700 C CA . GLY A 1 89 ? 2.679 -6.487 -4.645 1.00 97.12 89 GLY A CA 1
ATOM 701 C C . GLY A 1 89 ? 3.530 -6.169 -3.422 1.00 97.12 89 GLY A C 1
ATOM 702 O O . GLY A 1 89 ? 4.610 -5.573 -3.535 1.00 97.12 89 GLY A O 1
ATOM 703 N N . GLU A 1 90 ? 3.049 -6.597 -2.258 1.00 97.69 90 GLU A N 1
ATOM 704 C CA . GLU A 1 90 ? 3.676 -6.345 -0.966 1.00 97.69 90 GLU A CA 1
ATOM 705 C C . GLU A 1 90 ? 4.702 -7.418 -0.619 1.00 97.69 90 GLU A C 1
ATOM 707 O O . GLU A 1 90 ? 4.419 -8.613 -0.624 1.00 97.69 90 GLU A O 1
ATOM 712 N N . TYR A 1 91 ? 5.893 -6.990 -0.205 1.00 97.44 91 TYR A N 1
ATOM 713 C CA . TYR A 1 91 ? 6.918 -7.931 0.246 1.00 97.44 91 TYR A CA 1
ATOM 714 C C . TYR A 1 91 ? 6.589 -8.542 1.621 1.00 97.44 91 TYR A C 1
ATOM 716 O O . TYR A 1 91 ? 6.906 -9.705 1.875 1.00 97.44 91 TYR A O 1
ATOM 724 N N . ARG A 1 92 ? 5.971 -7.765 2.526 1.00 96.94 92 ARG A N 1
ATOM 725 C CA . ARG A 1 92 ? 5.630 -8.164 3.905 1.00 96.94 92 ARG A CA 1
ATOM 726 C C . ARG A 1 92 ? 4.409 -7.413 4.423 1.00 96.94 92 ARG A C 1
ATOM 728 O O . ARG A 1 92 ? 4.149 -6.286 4.015 1.00 96.94 92 ARG A O 1
ATOM 735 N N . THR A 1 93 ? 3.717 -8.022 5.385 1.00 97.06 93 THR A N 1
ATOM 736 C CA . THR A 1 93 ? 2.503 -7.458 5.983 1.00 97.06 93 THR A CA 1
ATOM 737 C C . THR A 1 93 ? 2.254 -7.938 7.413 1.00 97.06 93 THR A C 1
ATOM 739 O O . THR A 1 93 ? 2.955 -8.813 7.929 1.00 97.06 93 THR A O 1
ATOM 742 N N . HIS A 1 94 ? 1.254 -7.344 8.056 1.00 97.19 94 HIS A N 1
ATOM 743 C CA . HIS A 1 94 ? 0.737 -7.745 9.359 1.00 97.19 94 HIS A CA 1
ATOM 744 C C . HIS A 1 94 ? -0.083 -9.047 9.267 1.00 97.19 94 HIS A C 1
ATOM 746 O O . HIS A 1 94 ? -0.712 -9.313 8.248 1.00 97.19 94 HIS A O 1
ATOM 752 N N . LEU A 1 95 ? -0.148 -9.833 10.352 1.00 98.06 95 LEU A N 1
ATOM 753 C CA . LEU A 1 95 ? -0.853 -11.129 10.397 1.00 98.06 95 LEU A CA 1
ATOM 754 C C . LEU A 1 95 ? -2.289 -11.061 9.851 1.00 98.06 95 LEU A C 1
ATOM 756 O O . LEU A 1 95 ? -2.693 -11.900 9.058 1.00 98.06 95 LEU A O 1
ATOM 760 N N . ALA A 1 96 ? -3.029 -10.017 10.229 1.00 96.12 96 ALA A N 1
ATOM 761 C CA . ALA A 1 96 ? -4.421 -9.798 9.822 1.00 96.12 96 ALA A CA 1
ATOM 762 C C . ALA A 1 96 ? -4.638 -9.582 8.307 1.00 96.12 96 ALA A C 1
ATOM 764 O O . ALA A 1 96 ? -5.780 -9.499 7.870 1.00 96.12 96 ALA A O 1
ATOM 765 N N . LEU A 1 97 ? -3.563 -9.438 7.528 1.00 97.62 97 LEU A N 1
ATOM 766 C CA . LEU A 1 97 ? -3.591 -9.101 6.101 1.00 97.62 97 LEU A CA 1
ATOM 767 C C . LEU A 1 97 ? -2.907 -10.168 5.234 1.00 97.62 97 LEU A C 1
ATOM 769 O O . LEU A 1 97 ? -2.866 -10.026 4.014 1.00 97.62 97 LEU A O 1
ATOM 773 N N . MET A 1 98 ? -2.356 -11.223 5.851 1.00 98.19 98 MET A N 1
ATOM 774 C CA . MET A 1 98 ? -1.616 -12.268 5.138 1.00 98.19 98 MET A CA 1
ATOM 775 C C . MET A 1 98 ? -2.477 -12.955 4.078 1.00 98.19 98 MET A C 1
ATOM 777 O O . MET A 1 98 ? -2.021 -13.105 2.948 1.00 98.19 98 MET A O 1
ATOM 781 N N . ASP A 1 99 ? -3.720 -13.308 4.413 1.00 97.94 99 ASP A N 1
ATOM 782 C CA . ASP A 1 99 ? -4.623 -13.994 3.484 1.00 97.94 99 ASP A CA 1
ATOM 783 C C . ASP A 1 99 ? -5.002 -13.109 2.289 1.00 97.94 99 ASP A C 1
ATOM 785 O O . ASP A 1 99 ? -4.988 -13.572 1.150 1.00 97.94 99 ASP A O 1
ATOM 789 N N . GLN A 1 100 ? -5.290 -11.824 2.527 1.00 97.69 100 GLN A N 1
ATOM 790 C CA . GLN A 1 100 ? -5.632 -10.884 1.457 1.00 97.69 100 GLN A CA 1
ATOM 791 C C . GLN A 1 100 ? -4.449 -10.683 0.502 1.00 97.69 100 GLN A C 1
ATOM 793 O O . GLN A 1 100 ? -4.621 -10.756 -0.710 1.00 97.69 100 GLN A O 1
ATOM 798 N N . ILE A 1 101 ? -3.238 -10.497 1.036 1.00 96.94 101 ILE A N 1
ATOM 799 C CA . ILE A 1 101 ? -2.038 -10.351 0.204 1.00 96.94 101 ILE A CA 1
ATOM 800 C C . ILE A 1 101 ? -1.720 -11.645 -0.539 1.00 96.94 101 ILE A C 1
ATOM 802 O O . ILE A 1 101 ? -1.385 -11.593 -1.714 1.00 96.94 101 ILE A O 1
ATOM 806 N N . ALA A 1 102 ? -1.878 -12.817 0.077 1.00 97.38 102 ALA A N 1
ATOM 807 C CA . ALA A 1 102 ? -1.679 -14.081 -0.629 1.00 97.38 102 ALA A CA 1
ATOM 808 C C . ALA A 1 102 ? -2.590 -14.199 -1.868 1.00 97.38 102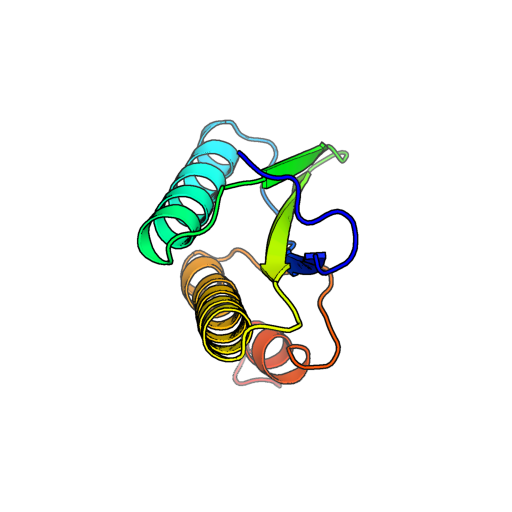 ALA A C 1
ATOM 810 O O . ALA A 1 102 ? -2.140 -14.673 -2.910 1.00 97.38 102 ALA A O 1
ATOM 811 N N . GLN A 1 103 ? -3.830 -13.698 -1.797 1.00 97.00 103 GLN A N 1
ATOM 812 C CA . GLN A 1 103 ? -4.761 -13.693 -2.933 1.00 97.00 103 GLN A CA 1
ATOM 813 C C . GLN A 1 103 ? -4.347 -12.762 -4.085 1.00 97.00 103 GLN A C 1
ATOM 815 O O . GLN A 1 103 ? -4.796 -12.966 -5.217 1.00 97.00 103 GLN A O 1
ATOM 820 N N . THR A 1 104 ? -3.476 -11.773 -3.854 1.00 97.25 104 THR A N 1
ATOM 821 C CA . THR A 1 104 ? -2.960 -10.920 -4.940 1.00 97.25 104 THR A CA 1
ATOM 822 C C . THR A 1 104 ? -1.921 -11.649 -5.799 1.00 97.25 104 THR A C 1
ATOM 824 O O . THR A 1 104 ? -1.771 -11.346 -6.982 1.00 97.25 104 THR A O 1
ATOM 827 N N . TYR A 1 105 ? -1.280 -12.691 -5.261 1.00 96.94 105 TYR A N 1
ATOM 828 C CA . TYR A 1 105 ? -0.325 -13.556 -5.964 1.00 96.94 105 TYR A CA 1
ATOM 829 C C . TYR A 1 105 ? -0.999 -14.775 -6.623 1.00 96.94 105 TYR A C 1
ATOM 831 O O . TYR A 1 105 ? -0.468 -15.883 -6.615 1.00 96.94 105 TYR A O 1
ATOM 839 N N . SER A 1 106 ? -2.166 -14.569 -7.239 1.00 96.12 106 SER A N 1
ATOM 840 C CA . SER A 1 106 ? -3.070 -15.626 -7.726 1.00 96.12 106 SER A CA 1
ATOM 841 C C . SER A 1 106 ? -2.911 -16.018 -9.200 1.00 96.12 106 SER A C 1
ATOM 843 O O . SER A 1 106 ? -3.830 -16.579 -9.811 1.00 96.12 106 SER A O 1
ATOM 845 N N . PHE A 1 107 ? -1.746 -15.744 -9.799 1.00 96.81 107 PHE A N 1
ATOM 846 C CA . PHE A 1 107 ? -1.457 -16.125 -11.185 1.00 96.81 107 PHE A CA 1
ATOM 847 C C . PHE A 1 107 ? -1.766 -17.612 -11.433 1.00 96.81 107 PHE A C 1
ATOM 849 O O . PHE A 1 107 ? -1.538 -18.456 -10.571 1.00 96.81 107 PHE A O 1
ATOM 856 N N . ASN A 1 108 ? -2.295 -17.932 -12.620 1.00 97.12 108 ASN A N 1
ATOM 857 C CA . ASN A 1 108 ? -2.675 -19.298 -12.995 1.00 97.12 108 ASN A CA 1
ATOM 858 C C . ASN A 1 108 ? -3.698 -19.951 -12.034 1.00 97.12 108 ASN A C 1
ATOM 860 O O . ASN A 1 108 ? -3.622 -21.142 -11.757 1.00 97.12 108 ASN A O 1
ATOM 864 N N . ASN A 1 109 ? -4.679 -19.180 -11.549 1.00 95.06 109 ASN A N 1
ATOM 865 C CA . ASN A 1 109 ? -5.732 -19.638 -10.631 1.00 95.06 109 ASN A CA 1
ATOM 866 C C . ASN A 1 109 ? -5.213 -20.146 -9.270 1.00 95.06 109 ASN A C 1
ATOM 868 O O . ASN A 1 109 ? -5.782 -21.089 -8.723 1.00 95.06 109 ASN A O 1
ATOM 872 N N . ASN A 1 110 ? -4.173 -19.519 -8.707 1.00 91.19 110 ASN A N 1
ATOM 873 C CA . ASN A 1 110 ? -3.517 -19.956 -7.459 1.00 91.19 110 ASN A CA 1
ATOM 874 C C . ASN A 1 110 ? -2.942 -21.393 -7.516 1.00 91.19 110 ASN A C 1
ATOM 876 O O . ASN A 1 110 ? -2.965 -22.096 -6.503 1.00 91.19 110 ASN A O 1
ATOM 880 N N . ALA A 1 111 ? -2.494 -21.849 -8.692 1.00 77.38 111 ALA A N 1
ATOM 881 C CA . ALA A 1 111 ? -1.930 -23.190 -8.894 1.00 77.38 111 ALA A CA 1
ATOM 882 C C . ALA A 1 111 ? -0.448 -23.310 -8.506 1.00 77.38 111 ALA A C 1
ATOM 884 O O . ALA A 1 111 ? 0.288 -22.305 -8.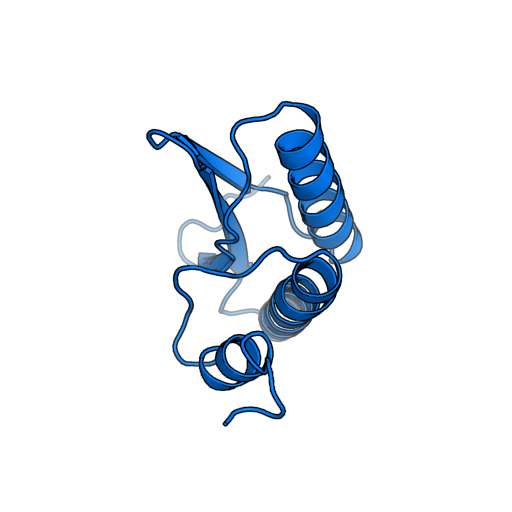631 1.00 77.38 111 ALA A O 1
#

Radius of gyration: 14.4 Å; chains: 1; bounding box: 33×42×37 Å

pLDDT: mean 94.63, std 10.52, range [41.53, 98.69]

Sequence (111 aa):
MGILASQGAHLFFSPIAKITGDDAMAQYNLTRNRCEEAGFDFIGTFVVGMREMHHIVCLVFNREDEDSCRRAYQLICTLIDEPAQRGWGEYRTHLALMDQIAQTYSFNNNA

Foldseek 3Di:
DDPCVPFKDKWKDKWKFFPDPVRVVVLVVVLQVLCVVLPHHWDWDWCDDDTITTIITITIFGNVDPSRVVSSVVSSLVSQVPVLVVVIAGPDGDPVCVVVRLVSVCPPNVD

Organism: Fusarium oxysporum (NCBI:txid5507)

Secondary structure (DSSP, 8-state):
----TTTEEEEEE-BEEESSHHHHHHHHHHHHHHHHHTT----EEEEE-SSEEEEEEEEEEETT-HHHHHHHHHHHHHHHHHHHTTT--BS---GGGHHHHHHHT-HHHH-

InterPro domains:
  IPR016164 FAD-linked oxidase-like, C-terminal [SSF55103] (7-106)
  IPR016170 Cytokinin dehydrogenase, C-terminal domain superfamily [G3DSA:3.40.462.10] (2-92)
  IPR016171 Vanillyl-alcohol oxidase, C-terminal subdomain 2 [G3DSA:1.10.45.10] (93-111)